Protein AF-A0A9E5J3J8-F1 (afdb_monomer_lite)

Sequence (135 aa):
MLWDIFCRVIDNHGDLGVCWRLSADLASRGHQIRLWVDDASALDWMAPEVRLNAAGWGQLAIETGCIDVRPWSAPLSGTCSASDIWVEAFGCDLPDHFVHWASAETASPLQAQRPVWLNLEYLSAEPYVERSHKL

Radius of gyration: 15.12 Å; chains: 1; bounding box: 33×34×41 Å

pLDDT: mean 91.9, std 8.33, range [57.12, 98.38]

Structure (mmCIF, N/CA/C/O backbone):
data_AF-A0A9E5J3J8-F1
#
_entry.id   AF-A0A9E5J3J8-F1
#
loop_
_atom_site.group_PDB
_atom_site.id
_atom_site.type_symbol
_atom_site.label_atom_id
_atom_site.label_alt_id
_atom_site.label_comp_id
_atom_site.label_asym_id
_atom_site.label_entity_id
_atom_site.label_seq_id
_atom_site.pdbx_PDB_ins_code
_atom_site.Cartn_x
_atom_site.Cartn_y
_atom_site.Cartn_z
_atom_site.occupancy
_atom_site.B_iso_or_equiv
_atom_site.auth_seq_id
_atom_site.auth_comp_id
_atom_site.auth_asym_id
_atom_site.auth_atom_id
_atom_site.pdbx_PDB_model_num
ATOM 1 N N . MET A 1 1 ? -14.667 -0.885 2.698 1.00 93.56 1 MET A N 1
ATOM 2 C CA . MET A 1 1 ? -13.617 -0.039 3.289 1.00 93.56 1 MET A CA 1
ATOM 3 C C . MET A 1 1 ? -12.565 0.236 2.241 1.00 93.56 1 MET A C 1
ATOM 5 O O . MET A 1 1 ? -12.293 -0.654 1.432 1.00 93.56 1 MET A O 1
ATOM 9 N N . LEU A 1 2 ? -12.027 1.447 2.271 1.00 96.00 2 LEU A N 1
ATOM 10 C CA . LEU A 1 2 ? -10.927 1.918 1.447 1.00 96.00 2 LEU A CA 1
ATOM 11 C C . LEU A 1 2 ? -9.630 1.870 2.262 1.00 96.00 2 LEU A C 1
ATOM 13 O O . LEU A 1 2 ? -9.573 2.420 3.359 1.00 96.00 2 LEU A O 1
ATOM 17 N N . TRP A 1 3 ? -8.602 1.225 1.719 1.00 98.12 3 TRP A N 1
ATOM 18 C CA . TRP A 1 3 ? -7.287 1.079 2.339 1.00 98.12 3 TRP A CA 1
ATOM 19 C C . TRP A 1 3 ? -6.236 1.803 1.505 1.00 98.12 3 TRP A C 1
ATOM 21 O O . TRP A 1 3 ? -6.178 1.601 0.293 1.00 98.12 3 TRP A O 1
ATOM 31 N N . ASP A 1 4 ? -5.386 2.595 2.150 1.00 98.12 4 ASP A N 1
ATOM 32 C CA . ASP A 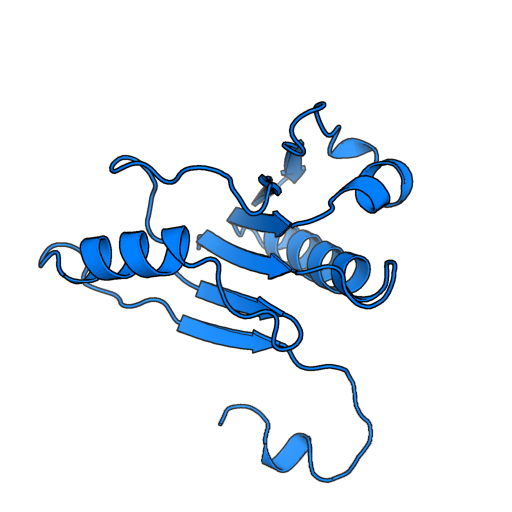1 4 ? -4.119 3.041 1.573 1.00 98.12 4 ASP A CA 1
ATOM 33 C C . ASP A 1 4 ? -2.989 2.181 2.119 1.00 98.12 4 ASP A C 1
ATOM 35 O O . ASP A 1 4 ? -2.810 2.091 3.331 1.00 98.12 4 ASP A O 1
ATOM 39 N N . ILE A 1 5 ? -2.229 1.553 1.229 1.00 98.38 5 ILE A N 1
ATOM 40 C CA . ILE A 1 5 ? -1.048 0.769 1.584 1.00 98.38 5 ILE A CA 1
ATOM 41 C C . ILE A 1 5 ? 0.156 1.452 0.949 1.00 98.38 5 ILE A C 1
ATOM 43 O O . ILE A 1 5 ? 0.192 1.622 -0.268 1.00 98.38 5 ILE A O 1
ATOM 47 N N . PHE A 1 6 ? 1.119 1.857 1.770 1.00 97.88 6 PHE A N 1
ATOM 48 C CA . PHE A 1 6 ? 2.321 2.571 1.360 1.00 97.88 6 PHE A CA 1
ATOM 49 C C . PHE A 1 6 ? 3.501 1.617 1.395 1.00 97.88 6 PHE A C 1
ATOM 51 O O . PHE A 1 6 ? 3.841 1.088 2.447 1.00 97.88 6 PHE A O 1
ATOM 58 N N . CYS A 1 7 ? 4.110 1.393 0.237 1.00 96.12 7 CYS A N 1
ATOM 59 C CA . CYS A 1 7 ? 5.274 0.543 0.083 1.00 96.12 7 CYS A CA 1
ATOM 60 C C . CYS A 1 7 ? 6.396 1.339 -0.572 1.00 96.12 7 CYS A C 1
ATOM 62 O O . CYS A 1 7 ? 6.292 1.719 -1.738 1.00 96.12 7 CYS A O 1
ATOM 64 N N . ARG A 1 8 ? 7.487 1.544 0.162 1.00 92.25 8 ARG A N 1
ATOM 65 C CA . ARG A 1 8 ? 8.741 2.018 -0.414 1.00 92.25 8 ARG A CA 1
ATOM 66 C C . ARG A 1 8 ? 9.646 0.821 -0.641 1.00 92.25 8 ARG A C 1
ATOM 68 O O . ARG A 1 8 ? 9.912 0.076 0.296 1.00 92.25 8 ARG A O 1
ATOM 75 N N . VAL A 1 9 ? 10.072 0.605 -1.876 1.00 82.44 9 VAL A N 1
ATOM 76 C CA . VAL A 1 9 ? 10.859 -0.569 -2.245 1.00 82.44 9 VAL A CA 1
ATOM 77 C C . VAL A 1 9 ? 12.302 -0.362 -1.800 1.00 82.44 9 VAL A C 1
ATOM 79 O O . VAL A 1 9 ? 13.073 0.340 -2.453 1.00 82.44 9 VAL A O 1
ATOM 82 N N . ILE A 1 10 ? 12.668 -0.967 -0.668 1.00 76.19 10 ILE A N 1
ATOM 83 C CA . ILE A 1 10 ? 14.028 -0.895 -0.122 1.00 76.19 10 ILE A CA 1
ATOM 84 C C . ILE A 1 10 ? 14.737 -2.239 -0.310 1.00 76.19 10 ILE A C 1
ATOM 86 O O . ILE A 1 10 ? 15.881 -2.258 -0.770 1.00 76.19 10 ILE A O 1
ATOM 90 N N . ASP A 1 11 ? 14.064 -3.364 -0.043 1.00 72.31 11 ASP A N 1
ATOM 91 C CA . ASP A 1 11 ? 14.608 -4.701 -0.313 1.00 72.31 11 ASP A CA 1
ATOM 92 C C . ASP A 1 11 ? 14.100 -5.272 -1.644 1.00 72.31 11 ASP A C 1
ATOM 94 O O . ASP A 1 11 ? 13.184 -6.094 -1.673 1.00 72.31 11 ASP A O 1
ATOM 98 N N . ASN A 1 12 ? 14.720 -4.836 -2.750 1.00 70.06 12 ASN A N 1
ATOM 99 C CA . ASN A 1 12 ? 14.528 -5.297 -4.136 1.00 70.06 12 ASN A CA 1
ATOM 100 C C . ASN A 1 12 ? 13.061 -5.507 -4.560 1.00 70.06 12 ASN A C 1
ATOM 102 O O . ASN A 1 12 ? 12.485 -4.693 -5.272 1.00 70.06 12 ASN A O 1
ATOM 106 N N . HIS A 1 13 ? 12.474 -6.643 -4.174 1.00 74.25 13 HIS A N 1
ATOM 107 C CA . HIS A 1 13 ? 11.107 -7.056 -4.493 1.00 74.25 13 HIS A CA 1
ATOM 108 C C . HIS A 1 13 ? 10.335 -7.618 -3.285 1.00 74.25 13 HIS A C 1
ATOM 110 O O . HIS A 1 13 ? 9.148 -7.916 -3.420 1.00 74.25 13 HIS A O 1
ATOM 116 N N . GLY A 1 14 ? 10.977 -7.803 -2.126 1.00 82.50 14 GLY A N 1
ATOM 117 C CA . GLY A 1 14 ? 10.368 -8.420 -0.945 1.00 82.50 14 GLY A CA 1
ATOM 118 C C . GLY A 1 14 ? 9.201 -7.593 -0.415 1.00 82.50 14 GLY A C 1
ATOM 119 O O . GLY A 1 14 ? 8.082 -8.100 -0.305 1.00 82.50 14 GLY A O 1
ATOM 120 N N . ASP A 1 15 ? 9.447 -6.303 -0.198 1.00 92.06 15 ASP A N 1
ATOM 121 C CA . ASP A 1 15 ? 8.475 -5.366 0.374 1.00 92.06 15 ASP A CA 1
ATOM 122 C C . ASP A 1 15 ? 7.237 -5.234 -0.514 1.00 92.06 15 ASP A C 1
ATOM 124 O O . ASP A 1 15 ? 6.099 -5.413 -0.066 1.00 92.06 15 ASP A O 1
ATOM 128 N N . LEU A 1 16 ? 7.463 -5.021 -1.813 1.00 94.50 16 LEU A N 1
ATOM 129 C CA . LEU A 1 16 ? 6.396 -4.923 -2.804 1.00 94.50 16 LEU A CA 1
ATOM 130 C C . LEU A 1 16 ? 5.640 -6.245 -2.951 1.00 94.50 16 LEU A C 1
ATOM 132 O O . LEU A 1 16 ? 4.417 -6.243 -3.057 1.00 94.50 16 LEU A O 1
ATOM 136 N N . GLY A 1 17 ? 6.334 -7.383 -2.896 1.00 95.00 17 GLY A N 1
ATOM 137 C CA . GLY A 1 17 ? 5.717 -8.709 -2.895 1.00 95.00 17 GLY A CA 1
ATOM 138 C C . GLY A 1 17 ? 4.757 -8.925 -1.731 1.00 95.00 17 GLY A C 1
ATOM 139 O O . GLY A 1 17 ? 3.653 -9.444 -1.929 1.00 95.00 17 GLY A O 1
ATOM 140 N N . VAL A 1 18 ? 5.148 -8.510 -0.526 1.00 96.00 18 VAL A N 1
ATOM 141 C CA . VAL A 1 18 ? 4.296 -8.601 0.665 1.00 96.00 18 VAL A CA 1
ATOM 142 C C . VAL A 1 18 ? 3.115 -7.636 0.563 1.00 96.00 18 VAL A C 1
ATOM 144 O O . VAL A 1 18 ? 1.971 -8.064 0.739 1.00 96.00 18 VAL A O 1
ATOM 147 N N . CYS A 1 19 ? 3.357 -6.373 0.207 1.00 97.12 19 CYS A N 1
ATOM 148 C CA . CYS A 1 19 ? 2.306 -5.362 0.065 1.00 97.12 19 CYS A CA 1
ATOM 149 C C . CYS A 1 19 ? 1.294 -5.722 -1.029 1.00 97.12 19 CYS A C 1
ATOM 151 O O . CYS A 1 19 ? 0.085 -5.567 -0.838 1.00 97.12 19 CYS A O 1
ATOM 153 N N . TRP A 1 20 ? 1.760 -6.268 -2.155 1.00 96.88 20 TRP A N 1
ATOM 154 C CA . TRP A 1 20 ? 0.901 -6.768 -3.225 1.00 96.88 20 TRP A CA 1
ATOM 155 C C . TRP A 1 20 ? 0.037 -7.936 -2.751 1.00 96.88 20 TRP A C 1
ATOM 157 O O . TRP A 1 20 ? -1.179 -7.928 -2.941 1.00 96.88 20 TRP A O 1
ATOM 167 N N . ARG A 1 21 ? 0.637 -8.925 -2.077 1.00 97.00 21 ARG A N 1
ATOM 168 C CA . ARG A 1 21 ? -0.099 -10.082 -1.549 1.00 97.00 21 ARG A CA 1
ATOM 169 C C . ARG A 1 21 ? -1.177 -9.663 -0.552 1.00 97.00 21 ARG A C 1
ATOM 171 O O . ARG A 1 21 ? -2.289 -10.181 -0.622 1.00 97.00 21 ARG A O 1
ATOM 178 N N . LEU A 1 22 ? -0.861 -8.722 0.340 1.00 98.12 22 LEU A N 1
ATOM 179 C CA . LEU A 1 22 ? -1.826 -8.135 1.269 1.00 98.12 22 LEU A CA 1
ATOM 180 C C . LEU A 1 22 ? -2.966 -7.430 0.516 1.00 98.12 22 LEU A C 1
ATOM 182 O O . LEU A 1 22 ? -4.135 -7.663 0.815 1.00 98.12 22 LEU A O 1
ATOM 186 N N . SER A 1 23 ? -2.632 -6.621 -0.492 1.00 98.06 23 SER A N 1
ATOM 187 C CA . SER A 1 23 ? -3.607 -5.906 -1.327 1.00 98.06 23 SER A CA 1
ATOM 188 C C . SER A 1 23 ? -4.570 -6.866 -2.032 1.00 98.06 23 SER A C 1
ATOM 190 O O . SER A 1 23 ? -5.783 -6.674 -1.987 1.00 98.06 23 SER A O 1
ATOM 192 N N . ALA A 1 24 ? -4.042 -7.932 -2.637 1.00 97.19 24 ALA A N 1
ATOM 193 C CA . ALA A 1 24 ? -4.831 -8.955 -3.317 1.00 97.19 24 ALA A CA 1
ATOM 194 C C . ALA A 1 24 ? -5.773 -9.708 -2.366 1.00 97.19 24 ALA A C 1
ATOM 196 O O . ALA A 1 24 ? -6.954 -9.868 -2.682 1.00 97.19 24 ALA A O 1
ATOM 197 N N . ASP A 1 25 ? -5.293 -10.117 -1.186 1.00 97.81 25 ASP A N 1
ATOM 198 C CA . ASP A 1 25 ? -6.131 -10.786 -0.184 1.00 97.81 25 ASP A CA 1
ATOM 199 C C . ASP A 1 25 ? -7.254 -9.862 0.314 1.00 97.81 25 ASP A C 1
ATOM 201 O O . ASP A 1 25 ? -8.420 -10.260 0.313 1.00 97.81 25 ASP A O 1
ATOM 205 N N . LEU A 1 26 ? -6.955 -8.602 0.644 1.00 98.06 26 LEU A N 1
ATOM 206 C CA . LEU A 1 26 ? -7.972 -7.642 1.083 1.00 98.06 26 LEU A CA 1
ATOM 207 C C . LEU A 1 26 ? -9.001 -7.338 -0.018 1.00 98.06 26 LEU A C 1
ATOM 209 O O . LEU A 1 26 ? -10.204 -7.300 0.255 1.00 98.06 26 LEU A O 1
ATOM 213 N N . ALA A 1 27 ? -8.566 -7.167 -1.267 1.00 97.75 27 ALA A N 1
ATOM 214 C CA . ALA A 1 27 ? -9.473 -6.931 -2.387 1.00 97.75 27 ALA A CA 1
ATOM 215 C C . ALA A 1 27 ? -10.387 -8.142 -2.664 1.00 97.75 27 ALA A C 1
ATOM 217 O O . ALA A 1 27 ? -11.584 -7.970 -2.913 1.00 97.75 27 ALA A O 1
ATOM 218 N N . SER A 1 28 ? -9.873 -9.369 -2.509 1.00 97.12 28 SER A N 1
ATOM 219 C CA . SER A 1 28 ? -10.674 -10.605 -2.588 1.00 97.12 28 SER A CA 1
ATOM 220 C C . SER A 1 28 ? -11.730 -10.738 -1.479 1.00 97.12 28 SER A C 1
ATOM 222 O O . SER A 1 28 ? -12.685 -11.498 -1.608 1.00 97.12 28 SER A O 1
ATOM 224 N N . ARG A 1 29 ? -11.592 -9.968 -0.391 1.00 97.25 29 ARG A N 1
ATOM 225 C CA . ARG A 1 29 ? -12.570 -9.864 0.708 1.00 97.25 29 ARG A CA 1
ATOM 226 C C . ARG A 1 29 ? -13.533 -8.686 0.538 1.00 97.25 29 ARG A C 1
ATOM 228 O O . ARG A 1 29 ? -14.333 -8.404 1.427 1.00 97.25 29 ARG A O 1
ATOM 235 N N . GLY A 1 30 ? -13.459 -7.995 -0.596 1.00 97.31 30 GLY A N 1
ATOM 236 C CA . GLY A 1 30 ? -14.357 -6.905 -0.962 1.00 97.31 30 GLY A CA 1
ATOM 237 C C . GLY A 1 30 ? -13.905 -5.513 -0.533 1.00 97.31 30 GLY A C 1
ATOM 238 O O . GLY A 1 30 ? -14.716 -4.589 -0.437 1.00 97.31 30 GLY A O 1
ATOM 239 N N . HIS A 1 31 ? -12.618 -5.340 -0.236 1.00 97.81 31 HIS A N 1
ATOM 240 C CA . HIS A 1 31 ? -12.051 -4.027 0.048 1.00 97.81 31 HIS A CA 1
ATOM 241 C C . HIS A 1 31 ? -11.567 -3.317 -1.222 1.00 97.81 31 HIS A C 1
ATOM 243 O O . HIS A 1 31 ? -11.261 -3.940 -2.239 1.00 97.81 31 HIS A O 1
ATOM 249 N N . GLN A 1 32 ? -11.515 -1.989 -1.149 1.00 98.12 32 GLN A N 1
ATOM 250 C CA . GLN A 1 32 ? -10.898 -1.143 -2.166 1.00 98.12 32 GLN A CA 1
ATOM 251 C C . GLN A 1 32 ? -9.507 -0.763 -1.680 1.00 98.12 32 GLN A C 1
ATOM 253 O O . GLN A 1 32 ? -9.371 -0.283 -0.554 1.00 98.12 32 GLN A O 1
ATOM 258 N N . ILE A 1 33 ? -8.491 -0.984 -2.504 1.00 98.31 33 ILE A N 1
ATOM 259 C CA . ILE A 1 33 ? -7.095 -0.766 -2.134 1.00 98.31 33 ILE A CA 1
ATOM 260 C C . ILE A 1 33 ? -6.495 0.301 -3.038 1.00 98.31 33 ILE A C 1
ATOM 262 O O . ILE A 1 33 ? -6.649 0.245 -4.255 1.00 98.31 33 ILE A O 1
ATOM 266 N N . ARG A 1 34 ? -5.773 1.247 -2.445 1.00 98.12 34 ARG A N 1
ATOM 267 C CA . ARG A 1 34 ? -4.836 2.135 -3.127 1.00 98.12 34 ARG A CA 1
ATOM 268 C C . ARG A 1 34 ? -3.434 1.750 -2.670 1.00 98.12 34 ARG A C 1
ATOM 270 O O . ARG A 1 34 ? -3.076 1.975 -1.516 1.00 98.12 34 ARG A O 1
ATOM 277 N N . LEU A 1 35 ? -2.673 1.119 -3.554 1.00 98.06 35 LEU A N 1
ATOM 278 C CA . LEU A 1 35 ? -1.299 0.708 -3.292 1.00 98.06 35 LEU A CA 1
ATOM 279 C C . LEU A 1 35 ? -0.357 1.789 -3.831 1.00 98.06 35 LEU A C 1
ATOM 281 O O . LEU A 1 35 ? -0.252 1.967 -5.043 1.00 98.06 35 LEU A O 1
ATOM 285 N N . TRP A 1 36 ? 0.298 2.516 -2.932 1.00 97.94 36 TRP A N 1
ATOM 286 C CA . TRP A 1 36 ? 1.237 3.591 -3.241 1.00 97.94 36 TRP A CA 1
ATOM 287 C C . TRP A 1 36 ? 2.655 3.037 -3.264 1.00 97.94 36 TRP A C 1
ATOM 289 O O . TRP A 1 36 ? 3.110 2.480 -2.264 1.00 97.94 36 TRP A O 1
ATOM 299 N N . VAL A 1 37 ? 3.340 3.192 -4.394 1.00 96.00 37 VAL A N 1
ATOM 300 C CA . VAL A 1 37 ? 4.660 2.589 -4.629 1.00 96.00 37 VAL A CA 1
ATOM 301 C C . VAL A 1 37 ? 5.615 3.592 -5.251 1.00 96.00 37 VAL A C 1
ATOM 303 O O . VAL A 1 37 ? 5.246 4.296 -6.192 1.00 96.00 37 VAL A O 1
ATOM 306 N N . ASP A 1 38 ? 6.843 3.666 -4.749 1.00 94.56 38 ASP A N 1
ATOM 307 C CA . ASP A 1 38 ? 7.907 4.478 -5.351 1.00 94.56 38 ASP A CA 1
ATOM 308 C C . ASP A 1 38 ? 8.491 3.832 -6.613 1.00 94.56 38 ASP A C 1
ATOM 310 O O . ASP A 1 38 ? 8.725 4.534 -7.597 1.00 94.56 38 ASP A O 1
ATOM 314 N N . ASP A 1 39 ? 8.621 2.506 -6.619 1.00 93.25 39 ASP A N 1
ATOM 315 C CA . ASP A 1 39 ? 8.946 1.702 -7.796 1.00 93.25 39 ASP A CA 1
ATOM 316 C C . ASP A 1 39 ? 8.002 0.495 -7.913 1.00 93.25 39 ASP A C 1
ATOM 318 O O . ASP A 1 39 ? 8.074 -0.464 -7.149 1.00 93.25 39 ASP A O 1
ATOM 322 N N . ALA A 1 40 ? 7.100 0.535 -8.895 1.00 94.00 40 ALA A N 1
ATOM 323 C CA . ALA A 1 40 ? 6.143 -0.538 -9.156 1.00 94.00 40 ALA A CA 1
ATOM 324 C C . ALA A 1 40 ? 6.624 -1.549 -10.217 1.00 94.00 40 ALA A C 1
ATOM 326 O O . ALA A 1 40 ? 5.879 -2.470 -10.546 1.00 94.00 40 ALA A O 1
ATOM 327 N N . SER A 1 41 ? 7.842 -1.414 -10.756 1.00 91.94 41 SER A N 1
ATOM 328 C CA . SER A 1 41 ? 8.325 -2.198 -11.908 1.00 91.94 41 SER A CA 1
ATOM 329 C C . SER A 1 41 ? 8.280 -3.714 -11.698 1.00 91.94 41 SER A C 1
ATOM 331 O O . SER A 1 41 ? 8.045 -4.469 -12.641 1.00 91.94 41 SER A O 1
ATOM 333 N N . ALA A 1 42 ? 8.425 -4.193 -10.459 1.00 92.44 42 ALA A N 1
ATOM 334 C CA . ALA A 1 42 ? 8.323 -5.623 -10.168 1.00 92.44 42 ALA A CA 1
ATOM 335 C C . ALA A 1 42 ? 6.916 -6.195 -10.439 1.00 92.44 42 ALA A C 1
ATOM 337 O O . ALA A 1 42 ? 6.775 -7.390 -10.707 1.00 92.44 42 ALA A O 1
ATOM 338 N N . LEU A 1 43 ? 5.868 -5.362 -10.423 1.00 94.75 43 LEU A N 1
ATOM 339 C CA . LEU A 1 43 ? 4.510 -5.806 -10.742 1.00 94.75 43 LEU A CA 1
ATOM 340 C C . LEU A 1 43 ? 4.361 -6.230 -12.205 1.00 94.75 43 LEU A C 1
ATOM 342 O O . LEU A 1 43 ? 3.515 -7.075 -12.478 1.00 94.75 43 LEU A O 1
ATOM 346 N N . ASP A 1 44 ? 5.204 -5.745 -13.123 1.00 93.25 44 ASP A N 1
ATOM 347 C CA . ASP A 1 44 ? 5.136 -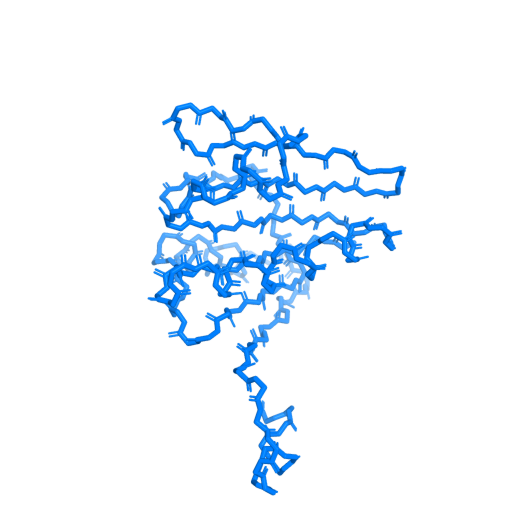6.135 -14.539 1.00 93.25 44 ASP A CA 1
ATOM 348 C C . ASP A 1 44 ? 5.303 -7.648 -14.738 1.00 93.25 44 ASP A C 1
ATOM 350 O O . ASP A 1 44 ? 4.731 -8.222 -15.665 1.00 93.25 44 ASP A O 1
ATOM 354 N N . TRP A 1 45 ? 6.063 -8.309 -13.859 1.00 92.50 45 TRP A N 1
ATOM 355 C CA . TRP A 1 45 ? 6.243 -9.760 -13.889 1.00 92.50 45 TRP A CA 1
ATOM 356 C C . TRP A 1 45 ? 5.502 -10.486 -12.759 1.00 92.50 45 TRP A C 1
ATOM 358 O O . TRP A 1 45 ? 5.074 -11.621 -12.962 1.00 92.50 45 TRP A O 1
ATOM 368 N N . MET A 1 46 ? 5.334 -9.867 -11.583 1.00 92.50 46 MET A N 1
ATOM 369 C CA . MET A 1 46 ? 4.629 -10.483 -10.447 1.00 92.50 46 MET A CA 1
ATOM 370 C C . MET A 1 46 ? 3.109 -10.513 -10.620 1.00 92.50 46 MET A C 1
ATOM 372 O O . MET A 1 46 ? 2.459 -11.422 -10.107 1.00 92.50 46 MET A O 1
ATOM 376 N N . ALA A 1 47 ? 2.558 -9.495 -11.279 1.00 94.44 47 ALA A N 1
ATOM 377 C CA . ALA A 1 47 ? 1.128 -9.267 -11.450 1.00 94.44 47 ALA A CA 1
ATOM 378 C C . ALA A 1 47 ? 0.849 -8.578 -12.805 1.00 94.44 47 ALA A C 1
ATOM 380 O O . ALA A 1 47 ? 0.323 -7.459 -12.845 1.00 94.44 47 ALA A O 1
ATOM 381 N N . PRO A 1 48 ? 1.216 -9.216 -13.935 1.00 94.44 48 PRO A N 1
ATOM 382 C CA . PRO A 1 48 ? 1.111 -8.624 -15.272 1.00 94.44 48 PRO A CA 1
ATOM 383 C C . PRO A 1 48 ? -0.315 -8.174 -15.643 1.00 94.44 48 PRO A C 1
ATOM 385 O O . PRO A 1 48 ? -0.507 -7.331 -16.522 1.00 94.44 48 PRO A O 1
ATOM 388 N N . GLU A 1 49 ? -1.337 -8.717 -14.981 1.00 94.44 49 GLU A N 1
ATOM 389 C CA . GLU A 1 49 ? -2.740 -8.338 -15.128 1.00 94.44 49 GLU A CA 1
ATOM 390 C C . GLU A 1 49 ? -3.048 -6.889 -14.720 1.00 94.44 49 GLU A C 1
ATOM 392 O O . GLU A 1 49 ? -4.004 -6.319 -15.245 1.00 94.44 49 GLU A O 1
ATOM 397 N N . VAL A 1 50 ? -2.235 -6.274 -13.852 1.00 95.00 50 VAL A N 1
ATOM 398 C CA . VAL A 1 50 ? -2.394 -4.875 -13.409 1.00 95.00 50 VAL A CA 1
ATOM 399 C C . VAL A 1 50 ? -2.187 -3.888 -14.556 1.00 95.00 50 VAL A C 1
ATOM 401 O O . VAL A 1 50 ? -2.811 -2.826 -14.571 1.00 95.00 50 VAL A O 1
ATOM 404 N N . ARG A 1 51 ? -1.319 -4.251 -15.513 1.00 91.31 51 ARG A N 1
ATOM 405 C CA . ARG A 1 51 ? -0.935 -3.453 -16.687 1.00 91.31 51 ARG A CA 1
ATOM 406 C C . ARG A 1 51 ? -0.552 -2.020 -16.320 1.00 91.31 51 ARG A C 1
ATOM 408 O O . ARG A 1 51 ? -1.311 -1.080 -16.565 1.00 91.31 51 ARG A O 1
ATOM 415 N N . LEU A 1 52 ? 0.644 -1.862 -15.759 1.00 95.88 52 LEU A N 1
ATOM 416 C CA . LEU A 1 52 ? 1.164 -0.541 -15.437 1.00 95.88 52 LEU A CA 1
ATOM 417 C C . LEU A 1 52 ? 1.339 0.307 -16.701 1.00 95.88 52 LEU A C 1
ATOM 419 O O . LEU A 1 52 ? 1.797 -0.160 -17.746 1.00 95.88 52 LEU A O 1
ATOM 423 N N . ASN A 1 53 ? 0.974 1.582 -16.608 1.00 95.12 53 ASN A N 1
ATOM 424 C CA . ASN A 1 53 ? 1.347 2.571 -17.606 1.00 95.12 53 ASN A CA 1
ATOM 425 C C . ASN A 1 53 ? 2.747 3.138 -17.313 1.00 95.12 53 ASN A C 1
ATOM 427 O O . ASN A 1 53 ? 3.322 2.923 -16.248 1.00 95.12 53 ASN A O 1
ATOM 431 N N . ALA A 1 54 ? 3.281 3.933 -18.244 1.00 92.50 54 ALA A N 1
ATOM 432 C CA . ALA A 1 54 ? 4.617 4.524 -18.118 1.00 92.50 54 ALA A CA 1
ATOM 433 C C . ALA A 1 54 ? 4.793 5.460 -16.902 1.00 92.50 54 ALA A C 1
ATOM 435 O O . ALA A 1 54 ? 5.918 5.802 -16.555 1.00 92.50 54 ALA A O 1
ATOM 436 N N . ALA A 1 55 ? 3.698 5.893 -16.275 1.00 93.31 55 ALA A N 1
ATOM 437 C CA . ALA A 1 55 ? 3.705 6.726 -15.079 1.00 93.31 55 ALA A CA 1
ATOM 438 C C . ALA A 1 55 ? 3.526 5.912 -13.780 1.00 93.31 55 ALA A C 1
ATOM 440 O O . ALA A 1 55 ? 3.335 6.511 -12.725 1.00 93.31 55 ALA A O 1
ATOM 441 N N . GLY A 1 56 ? 3.555 4.575 -13.842 1.00 94.12 56 GLY A N 1
ATOM 442 C CA . GLY A 1 56 ? 3.437 3.694 -12.674 1.00 94.12 56 GLY A CA 1
ATOM 443 C C . GLY A 1 56 ? 2.008 3.504 -12.161 1.00 94.12 56 GLY A C 1
ATOM 444 O O . GLY A 1 56 ? 1.819 3.011 -11.053 1.00 94.12 56 GLY A O 1
ATOM 445 N N . TRP A 1 57 ? 0.996 3.891 -12.941 1.00 97.06 57 TRP A N 1
ATOM 446 C CA . TRP A 1 57 ? -0.402 3.635 -12.592 1.00 97.06 57 TRP A CA 1
ATOM 447 C C . TRP A 1 57 ? -0.868 2.304 -13.149 1.00 97.06 57 TRP A C 1
ATOM 449 O O . TRP A 1 57 ? -0.597 1.996 -14.308 1.00 97.06 57 TRP A O 1
ATOM 459 N N . GLY A 1 58 ? -1.674 1.588 -12.378 1.00 96.75 58 GLY A N 1
ATOM 460 C CA . GLY A 1 58 ? -2.371 0.396 -12.840 1.00 96.75 58 GLY A CA 1
ATOM 461 C C . GLY A 1 58 ? -3.638 0.152 -12.043 1.00 96.75 58 GLY A C 1
ATOM 462 O O . GLY A 1 58 ? -3.845 0.749 -10.986 1.00 96.75 58 GLY A O 1
ATOM 463 N N . GLN A 1 59 ? -4.499 -0.718 -12.554 1.00 96.44 59 GLN A N 1
ATOM 464 C CA . GLN A 1 59 ? -5.727 -1.080 -11.864 1.00 96.44 59 GLN A CA 1
ATOM 465 C C . GLN A 1 59 ? -6.052 -2.544 -12.111 1.00 96.44 59 GLN A C 1
ATOM 467 O O . GLN A 1 59 ? -6.014 -3.019 -13.244 1.00 96.44 59 GLN A O 1
ATOM 472 N N . LEU A 1 60 ? -6.434 -3.234 -11.043 1.00 96.62 60 LEU A N 1
ATOM 473 C CA . LEU A 1 60 ? -6.931 -4.595 -11.103 1.00 96.62 60 LEU A CA 1
ATOM 474 C C . LEU A 1 60 ? -8.280 -4.677 -10.394 1.00 96.62 60 LEU A C 1
ATOM 476 O O . LEU A 1 60 ? -8.373 -4.517 -9.177 1.00 96.62 60 LEU A O 1
ATOM 480 N N . ALA A 1 61 ? -9.329 -4.939 -11.169 1.00 94.94 61 ALA A N 1
ATOM 481 C CA . ALA A 1 61 ? -10.626 -5.308 -10.624 1.00 94.94 61 ALA A CA 1
ATOM 482 C C . ALA A 1 61 ? -10.623 -6.799 -10.269 1.00 94.94 61 ALA A C 1
ATOM 484 O O . ALA A 1 61 ? -10.249 -7.645 -11.082 1.00 94.94 61 ALA A O 1
ATOM 485 N N . ILE A 1 62 ? -11.064 -7.108 -9.058 1.00 91.62 62 ILE A N 1
ATOM 486 C CA . ILE A 1 62 ? -11.309 -8.460 -8.557 1.00 91.62 62 ILE A CA 1
ATOM 487 C C . ILE A 1 62 ? -12.824 -8.578 -8.353 1.00 91.62 62 ILE A C 1
ATOM 489 O O . ILE A 1 62 ? -13.502 -7.571 -8.177 1.00 91.62 62 ILE A O 1
ATOM 493 N N . GLU A 1 63 ? -13.385 -9.787 -8.395 1.00 91.00 63 GLU A N 1
ATOM 494 C CA . GLU A 1 63 ? -14.843 -10.013 -8.350 1.00 91.00 63 GLU A CA 1
ATOM 495 C C . GLU A 1 63 ? -15.566 -9.196 -7.263 1.00 91.00 63 GLU A C 1
ATOM 497 O O . GLU A 1 63 ? -16.639 -8.643 -7.497 1.00 91.00 63 GLU A O 1
ATOM 502 N N . THR A 1 64 ? -14.948 -9.075 -6.091 1.00 93.38 6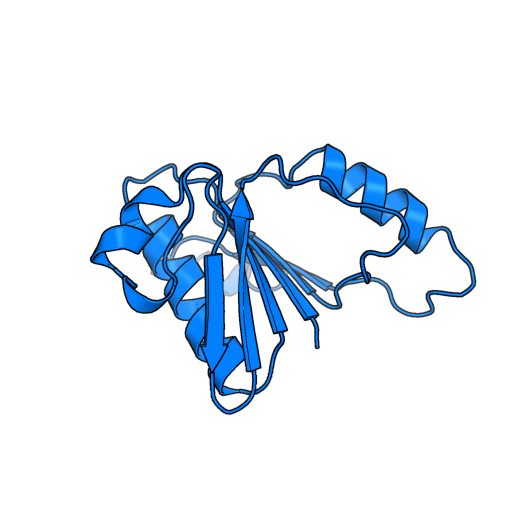4 THR A N 1
ATOM 503 C CA . THR A 1 64 ? -15.515 -8.399 -4.923 1.00 93.38 64 THR A CA 1
ATOM 504 C C . THR A 1 64 ? -14.946 -7.004 -4.662 1.00 93.38 64 THR A C 1
ATOM 506 O O . THR A 1 64 ? -15.533 -6.262 -3.879 1.00 93.38 64 THR A O 1
ATOM 509 N N . GLY A 1 65 ? -13.805 -6.639 -5.254 1.00 95.94 65 GLY A N 1
ATOM 510 C CA . GLY A 1 65 ? -13.024 -5.462 -4.853 1.00 95.94 65 GLY A CA 1
ATOM 511 C C . GLY A 1 65 ? -12.088 -4.949 -5.945 1.00 95.94 65 GLY A C 1
ATOM 512 O O . GLY A 1 65 ? -12.157 -5.372 -7.095 1.00 95.94 65 GLY A O 1
ATOM 513 N N . CYS A 1 66 ? -11.204 -4.013 -5.617 1.00 97.19 66 CYS A N 1
ATOM 514 C CA . CYS A 1 66 ? -10.270 -3.466 -6.601 1.00 97.19 66 CYS A CA 1
ATOM 515 C C . CYS A 1 66 ? -8.959 -3.021 -5.962 1.00 97.19 66 CYS A C 1
ATOM 517 O O . CYS A 1 66 ? -8.914 -2.673 -4.780 1.00 97.19 66 CYS A O 1
ATOM 519 N N . ILE A 1 67 ? -7.906 -3.018 -6.772 1.00 98.31 67 ILE A N 1
ATOM 520 C CA . ILE A 1 67 ? -6.587 -2.507 -6.419 1.00 98.31 67 ILE A CA 1
ATOM 521 C C . ILE A 1 67 ? -6.222 -1.428 -7.431 1.00 98.31 67 ILE A C 1
ATOM 523 O O . ILE A 1 67 ? -6.089 -1.714 -8.620 1.00 98.31 67 ILE A O 1
ATOM 527 N N . ASP A 1 68 ? -6.037 -0.208 -6.946 1.00 97.44 68 ASP A N 1
ATOM 528 C CA . ASP A 1 68 ? -5.480 0.915 -7.689 1.00 97.44 68 ASP A CA 1
ATOM 529 C C . ASP A 1 68 ? -4.003 1.049 -7.318 1.00 97.44 68 ASP A C 1
ATOM 531 O O . ASP A 1 68 ? -3.677 1.446 -6.197 1.00 97.44 68 ASP A O 1
ATOM 535 N N . VAL A 1 69 ? -3.104 0.747 -8.249 1.00 98.06 69 VAL A N 1
ATOM 536 C CA . VAL A 1 69 ? -1.672 1.000 -8.067 1.00 98.06 69 VAL A CA 1
ATOM 537 C C . VAL A 1 69 ? -1.381 2.443 -8.449 1.00 98.06 69 VAL A C 1
ATOM 539 O O . VAL A 1 69 ? -1.762 2.900 -9.531 1.00 98.06 69 VAL A O 1
ATOM 542 N N . ARG A 1 70 ? -0.724 3.168 -7.545 1.00 97.44 70 ARG A N 1
ATOM 543 C CA . ARG A 1 70 ? -0.425 4.591 -7.673 1.00 97.44 70 ARG A CA 1
ATOM 544 C C . ARG A 1 70 ? 1.071 4.824 -7.498 1.00 97.44 70 ARG A C 1
ATOM 546 O O . ARG A 1 70 ? 1.652 4.279 -6.557 1.00 97.44 70 ARG A O 1
ATOM 553 N N . PRO A 1 71 ? 1.691 5.675 -8.329 1.00 96.75 71 PRO A N 1
ATOM 554 C CA . PRO A 1 71 ? 3.037 6.134 -8.041 1.00 96.75 71 PRO A CA 1
ATOM 555 C C . PRO A 1 71 ? 3.050 6.909 -6.721 1.00 96.75 71 PRO A C 1
ATOM 557 O O . PRO A 1 71 ? 2.088 7.596 -6.377 1.00 96.75 71 PRO A O 1
ATOM 560 N N . TRP A 1 72 ? 4.171 6.855 -6.009 1.00 96.31 72 TRP A N 1
ATOM 561 C CA . TRP A 1 72 ? 4.361 7.522 -4.720 1.00 96.31 72 TRP A CA 1
ATOM 562 C C . TRP A 1 72 ? 4.106 9.028 -4.762 1.00 96.31 72 TRP A C 1
ATOM 564 O O . TRP A 1 72 ? 3.766 9.626 -3.754 1.00 96.31 72 TRP A O 1
ATOM 574 N N . SER A 1 73 ? 4.269 9.655 -5.926 1.00 95.31 73 SER A N 1
ATOM 575 C CA . SER A 1 73 ? 4.037 11.083 -6.158 1.00 95.31 73 SER A CA 1
ATOM 576 C C . SER A 1 73 ? 2.648 11.401 -6.725 1.00 95.31 73 SER A C 1
ATOM 578 O O . SER A 1 73 ? 2.407 12.537 -7.143 1.00 95.31 73 SER A O 1
ATOM 580 N N . ALA A 1 74 ? 1.741 10.419 -6.788 1.00 94.94 74 ALA A N 1
ATOM 581 C CA . ALA A 1 74 ? 0.405 10.606 -7.338 1.00 94.94 74 ALA A CA 1
ATOM 582 C C . ALA A 1 74 ? -0.338 11.740 -6.611 1.00 94.94 74 ALA A C 1
ATOM 584 O O . ALA A 1 74 ? -0.475 11.710 -5.391 1.00 94.94 74 ALA A O 1
ATOM 585 N N . PRO A 1 75 ? -0.869 12.740 -7.332 1.00 92.38 75 PRO A N 1
ATOM 586 C CA . PRO A 1 75 ? -1.541 13.852 -6.685 1.00 92.38 75 PRO A CA 1
ATOM 587 C C . PRO A 1 75 ? -2.854 13.403 -6.035 1.00 92.38 75 PRO A C 1
ATOM 589 O O . PRO A 1 75 ? -3.631 12.637 -6.611 1.00 92.38 75 PRO A O 1
ATOM 592 N N . LEU A 1 76 ? -3.136 13.960 -4.860 1.00 90.81 76 LEU A N 1
ATOM 593 C CA . LEU A 1 76 ? -4.450 13.912 -4.226 1.00 90.81 76 LEU A CA 1
ATOM 594 C C . LEU A 1 76 ? -5.186 15.219 -4.496 1.00 90.81 76 LEU A C 1
ATOM 596 O O . LEU A 1 76 ? -4.610 16.304 -4.432 1.00 90.81 76 LEU A O 1
ATOM 600 N N . SER A 1 77 ? -6.471 15.110 -4.810 1.00 83.12 77 SER A N 1
ATOM 601 C CA . SER A 1 77 ? -7.353 16.253 -5.052 1.00 83.12 77 SER A CA 1
ATOM 602 C C . SER A 1 77 ? -8.482 16.270 -4.024 1.00 83.12 77 SER A C 1
ATOM 604 O O . SER A 1 77 ? -8.748 15.257 -3.382 1.00 83.12 77 SER A O 1
ATOM 606 N N . GLY A 1 78 ? -9.189 17.395 -3.887 1.00 74.12 78 GLY A N 1
ATOM 607 C CA . GLY A 1 78 ? -10.325 17.513 -2.958 1.00 74.12 78 GLY A CA 1
ATOM 608 C C . GLY A 1 78 ? -11.534 16.628 -3.302 1.00 74.12 78 GLY A C 1
ATOM 609 O O . GLY A 1 78 ? -12.499 16.597 -2.552 1.00 74.12 78 GLY A O 1
ATOM 610 N N . THR A 1 79 ? -11.516 15.920 -4.436 1.00 81.06 79 THR A N 1
ATOM 611 C CA . THR A 1 79 ? -12.530 14.910 -4.781 1.00 81.06 79 THR A CA 1
ATOM 612 C C . THR A 1 79 ? -12.108 13.493 -4.400 1.00 81.06 79 THR A C 1
ATOM 614 O O . THR A 1 79 ? -12.909 12.565 -4.516 1.00 81.06 79 THR A O 1
ATOM 617 N N . CYS A 1 80 ? -10.861 13.292 -3.965 1.00 86.19 80 CYS A N 1
ATOM 618 C CA . CYS A 1 80 ? -10.413 12.000 -3.471 1.00 86.19 80 CYS A CA 1
ATOM 619 C C . CYS A 1 80 ? -11.121 11.677 -2.153 1.00 86.19 80 CYS A C 1
ATOM 621 O O . CYS A 1 80 ? -11.223 12.517 -1.268 1.00 86.19 80 CYS A O 1
ATOM 623 N N . SER A 1 81 ? -11.590 10.442 -2.003 1.00 88.50 81 SER A N 1
ATOM 624 C CA . SER A 1 81 ? -12.152 9.988 -0.732 1.00 88.50 81 SER A CA 1
ATOM 625 C C . SER A 1 81 ? -11.039 9.704 0.279 1.00 88.50 81 SER A C 1
ATOM 627 O O . SER A 1 81 ? -10.016 9.098 -0.075 1.00 88.50 81 SER A O 1
ATOM 629 N N . ALA A 1 82 ? -11.260 10.122 1.529 1.00 90.81 82 ALA A N 1
ATOM 630 C CA . ALA A 1 82 ? -10.502 9.654 2.685 1.00 90.81 82 ALA A CA 1
ATOM 631 C C . ALA A 1 82 ? -10.670 8.139 2.837 1.00 90.81 82 ALA A C 1
ATOM 633 O O . ALA A 1 82 ? -11.754 7.596 2.619 1.00 90.81 82 ALA A O 1
ATOM 634 N N . SER A 1 83 ? -9.573 7.462 3.147 1.00 93.19 83 SER A N 1
ATOM 635 C CA . SER A 1 83 ? -9.540 6.027 3.413 1.00 93.19 83 SER A CA 1
ATOM 636 C C . SER A 1 83 ? -9.847 5.735 4.875 1.00 93.19 83 SER A C 1
ATOM 638 O O . SER A 1 83 ? -9.675 6.584 5.748 1.00 93.19 83 SER A O 1
ATOM 640 N N . ASP A 1 84 ? -10.293 4.511 5.134 1.00 94.31 84 ASP A N 1
ATOM 641 C CA . ASP A 1 84 ? -10.597 4.031 6.478 1.00 94.31 84 ASP A CA 1
ATOM 642 C C . ASP A 1 84 ? -9.325 3.576 7.210 1.00 94.31 84 ASP A C 1
ATOM 644 O O . ASP A 1 84 ? -9.248 3.645 8.438 1.00 94.31 84 ASP A O 1
ATOM 648 N N . ILE A 1 85 ? -8.338 3.062 6.463 1.00 96.56 85 ILE A N 1
ATOM 649 C CA . ILE A 1 85 ? -7.134 2.431 7.015 1.00 96.56 85 ILE A CA 1
ATOM 650 C C . ILE A 1 85 ? -5.905 2.827 6.198 1.00 96.56 85 ILE A C 1
ATOM 652 O O . ILE A 1 85 ? -5.929 2.768 4.967 1.00 96.56 85 ILE A O 1
ATOM 656 N N . TRP A 1 86 ? -4.830 3.196 6.893 1.00 97.31 86 TRP A N 1
ATOM 657 C CA . TRP A 1 86 ? -3.502 3.453 6.342 1.00 97.31 86 TRP A CA 1
ATOM 658 C C . TRP A 1 86 ? -2.542 2.378 6.830 1.00 97.31 86 TRP A C 1
ATOM 660 O O . TRP A 1 86 ? -2.477 2.103 8.028 1.00 97.31 86 TRP A O 1
ATOM 670 N N . VAL A 1 87 ? -1.792 1.783 5.911 1.00 98.19 87 VAL A N 1
ATOM 671 C CA . VAL A 1 87 ? -0.743 0.812 6.213 1.00 98.19 87 VAL A CA 1
ATOM 672 C C . VAL A 1 87 ? 0.585 1.396 5.766 1.00 98.19 87 VAL A C 1
ATOM 674 O O . VAL A 1 87 ? 0.849 1.490 4.570 1.00 98.19 87 VAL A O 1
ATOM 677 N N . GLU A 1 88 ? 1.409 1.787 6.726 1.00 97.44 88 GLU A N 1
ATOM 678 C CA . GLU A 1 88 ? 2.815 2.109 6.508 1.00 97.44 88 GLU A CA 1
ATOM 679 C C . GLU A 1 88 ? 3.603 0.803 6.485 1.00 97.44 88 GLU A C 1
ATOM 681 O O . GLU A 1 88 ? 3.624 0.094 7.489 1.00 97.44 88 GLU A O 1
ATOM 686 N N . ALA A 1 89 ? 4.189 0.427 5.350 1.00 96.50 89 ALA A N 1
ATOM 687 C CA . ALA A 1 89 ? 4.947 -0.813 5.266 1.00 96.50 89 ALA A CA 1
ATOM 688 C C . ALA A 1 89 ? 6.431 -0.575 5.543 1.00 96.50 89 ALA A C 1
ATOM 690 O O . ALA A 1 89 ? 7.077 0.236 4.883 1.00 96.50 89 ALA A O 1
ATOM 691 N N . PHE A 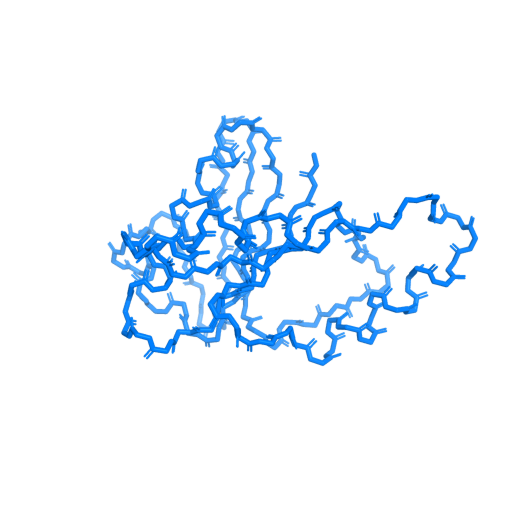1 90 ? 6.970 -1.341 6.489 1.00 94.06 90 PHE A N 1
ATOM 692 C CA . PHE A 1 90 ? 8.399 -1.476 6.762 1.00 94.06 90 PHE A CA 1
ATOM 693 C C . PHE A 1 90 ? 9.096 -0.158 7.134 1.00 94.06 90 PHE A C 1
ATOM 695 O O . PHE A 1 90 ? 10.254 0.056 6.772 1.00 94.06 90 PHE A O 1
ATOM 702 N N . GLY A 1 91 ? 8.392 0.725 7.853 1.00 90.38 91 GLY A N 1
ATOM 703 C CA . GLY A 1 91 ? 8.921 2.018 8.299 1.00 90.38 91 GLY A CA 1
ATOM 704 C C . GLY A 1 91 ? 9.274 2.958 7.144 1.00 90.38 91 GLY A C 1
ATOM 705 O O . GLY A 1 91 ? 10.300 3.637 7.189 1.00 90.38 91 GLY A O 1
ATOM 706 N N . CYS A 1 92 ? 8.481 2.944 6.068 1.00 90.75 92 CYS A N 1
ATOM 707 C CA . CYS A 1 92 ? 8.773 3.702 4.855 1.00 90.75 92 CYS A CA 1
ATOM 708 C C . CYS A 1 92 ? 8.575 5.221 4.968 1.00 90.75 92 CYS A C 1
ATOM 710 O O . CYS A 1 92 ? 8.966 5.929 4.031 1.00 90.75 92 CYS A O 1
ATOM 712 N N . ASP A 1 93 ? 7.957 5.690 6.060 1.00 91.75 93 ASP A N 1
ATOM 713 C CA . ASP A 1 93 ? 7.287 6.984 6.194 1.00 91.75 93 ASP A CA 1
ATOM 714 C C . ASP A 1 93 ? 6.186 7.186 5.128 1.00 91.75 93 ASP A C 1
ATOM 716 O O . ASP A 1 93 ? 6.279 6.740 3.982 1.00 91.75 93 ASP A O 1
ATOM 720 N N . LEU A 1 94 ? 5.095 7.870 5.478 1.00 94.62 94 LEU A N 1
ATOM 721 C CA . LEU A 1 94 ? 4.062 8.219 4.494 1.00 94.62 94 LEU A CA 1
ATOM 722 C C . LEU A 1 94 ? 4.535 9.379 3.594 1.00 94.62 94 LEU A C 1
ATOM 724 O O . LEU A 1 94 ? 5.278 10.249 4.050 1.00 94.62 94 LEU A O 1
ATOM 728 N N . PRO A 1 95 ? 4.066 9.475 2.334 1.00 94.50 95 PRO A N 1
ATOM 729 C CA . PRO A 1 95 ? 4.363 10.630 1.496 1.00 94.50 95 PRO A CA 1
ATOM 730 C C . PRO A 1 95 ? 3.864 11.944 2.125 1.00 94.50 95 PRO A C 1
ATOM 732 O O . PRO A 1 95 ? 2.678 12.069 2.432 1.00 94.50 95 PRO A O 1
ATOM 735 N N . ASP A 1 96 ? 4.714 12.974 2.206 1.00 94.00 96 ASP A N 1
ATOM 736 C CA . ASP A 1 96 ? 4.353 14.280 2.796 1.00 94.00 96 ASP A CA 1
ATOM 737 C C . ASP A 1 96 ? 3.061 14.873 2.214 1.00 94.00 96 ASP A C 1
ATOM 739 O O . ASP A 1 96 ? 2.217 15.415 2.927 1.00 94.00 96 ASP A O 1
ATOM 743 N N . HIS A 1 97 ? 2.884 14.764 0.895 1.00 94.38 97 HIS A N 1
ATOM 744 C CA . HIS A 1 97 ? 1.696 15.280 0.215 1.00 94.38 97 HIS A CA 1
ATOM 745 C C . HIS A 1 97 ? 0.413 14.546 0.648 1.00 94.38 97 HIS A C 1
ATOM 747 O O . HIS A 1 97 ? -0.642 15.175 0.729 1.00 9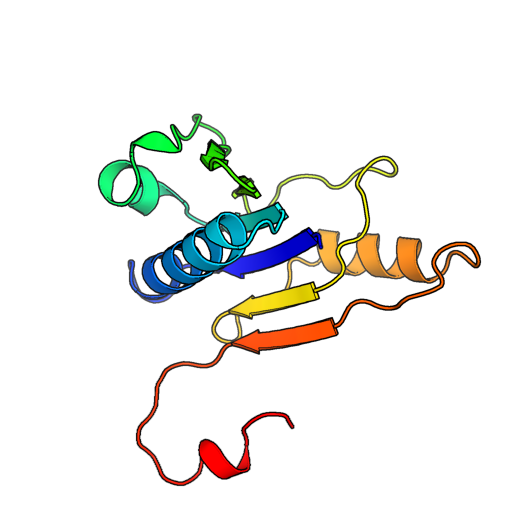4.38 97 HIS A O 1
ATOM 753 N N . PHE A 1 98 ? 0.504 13.250 0.971 1.00 95.06 98 PHE A N 1
ATOM 754 C CA . PHE A 1 98 ? -0.600 12.468 1.519 1.00 95.06 98 PHE A CA 1
ATOM 755 C C . PHE A 1 98 ? -0.922 12.919 2.943 1.00 95.06 98 PHE A C 1
ATOM 757 O O . PHE A 1 98 ? -2.080 13.203 3.242 1.00 95.06 98 PHE A O 1
ATOM 764 N N . VAL A 1 99 ? 0.094 13.056 3.802 1.00 92.94 99 VAL A N 1
ATOM 765 C CA . VAL A 1 99 ? -0.081 13.483 5.201 1.00 92.94 99 VAL A CA 1
ATOM 766 C C . VAL A 1 99 ? -0.714 14.876 5.276 1.00 92.94 99 VAL A C 1
ATOM 768 O O . VAL A 1 99 ? -1.672 15.085 6.022 1.00 92.94 99 VAL A O 1
ATOM 771 N N . HIS A 1 100 ? -0.235 15.825 4.465 1.00 92.12 100 HIS A N 1
ATOM 772 C CA . HIS A 1 100 ? -0.811 17.169 4.390 1.00 92.12 100 HIS A CA 1
ATOM 773 C C . HIS A 1 100 ? -2.265 17.157 3.915 1.00 92.12 100 HIS A C 1
ATOM 775 O O . HIS A 1 100 ? -3.109 17.830 4.508 1.00 92.12 100 HIS A O 1
ATOM 781 N N . TRP A 1 101 ? -2.565 16.385 2.868 1.00 92.19 101 TRP A N 1
ATOM 782 C CA . TRP A 1 101 ? -3.926 16.244 2.361 1.00 92.19 101 TRP A CA 1
ATOM 783 C C . TRP A 1 101 ? -4.857 15.632 3.415 1.00 92.19 101 TRP A C 1
ATOM 785 O O . TRP A 1 101 ? -5.906 16.197 3.716 1.00 92.19 101 TRP A O 1
ATOM 795 N N . ALA A 1 102 ? -4.449 14.535 4.049 1.00 89.81 102 ALA A N 1
ATOM 796 C CA . ALA A 1 102 ? -5.266 13.851 5.041 1.00 89.81 102 ALA A CA 1
ATOM 797 C C . ALA A 1 102 ? -5.495 14.685 6.313 1.00 89.81 102 ALA A C 1
ATOM 799 O O . ALA A 1 102 ? -6.575 14.645 6.907 1.00 89.81 102 ALA A O 1
ATOM 800 N N . SER A 1 103 ? 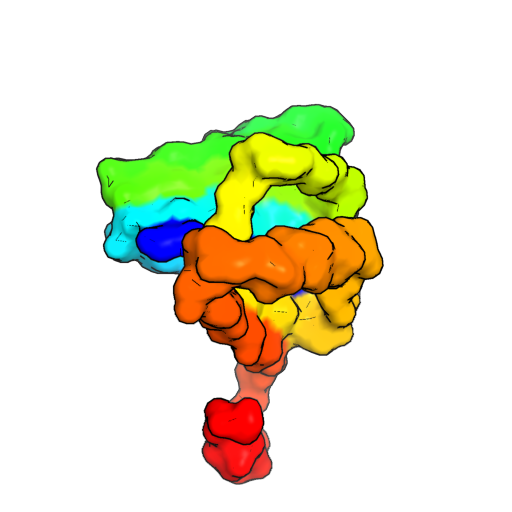-4.504 15.481 6.723 1.00 87.50 103 SER A N 1
ATOM 801 C CA . SER A 1 103 ? -4.644 16.450 7.816 1.00 87.50 103 SER A CA 1
ATOM 802 C C . SER A 1 103 ? -5.716 17.505 7.510 1.00 87.50 103 SER A C 1
ATOM 804 O O . SER A 1 103 ? -6.552 17.813 8.360 1.00 87.50 103 SER A O 1
ATOM 806 N N . ALA A 1 104 ? -5.754 18.013 6.273 1.00 86.00 104 ALA A N 1
ATOM 807 C CA . ALA A 1 104 ? -6.782 18.958 5.841 1.00 86.00 104 ALA A CA 1
ATOM 808 C C . ALA A 1 104 ? -8.185 18.324 5.803 1.00 86.00 104 ALA A C 1
ATOM 810 O O . ALA A 1 104 ? -9.148 18.945 6.253 1.00 86.00 104 ALA A O 1
ATOM 811 N N . GLU A 1 105 ? -8.296 17.084 5.322 1.00 81.75 105 GLU A N 1
ATOM 812 C CA . GLU A 1 105 ? -9.563 16.343 5.265 1.00 81.75 105 GLU A CA 1
ATOM 813 C C . GLU A 1 105 ? -10.128 16.056 6.665 1.00 81.75 105 GLU A C 1
ATOM 815 O O . GLU A 1 105 ? -11.287 16.362 6.951 1.00 81.75 105 GLU A O 1
ATOM 820 N N . THR A 1 106 ? -9.286 15.578 7.587 1.00 73.00 106 THR A N 1
ATOM 821 C CA . THR A 1 106 ? -9.691 15.244 8.967 1.00 73.00 106 THR A CA 1
ATOM 822 C C . THR A 1 106 ? -10.033 16.460 9.835 1.00 73.00 106 THR A C 1
ATOM 824 O O . THR A 1 106 ? -10.667 16.306 10.881 1.00 73.00 106 THR A O 1
ATOM 827 N N . ALA A 1 107 ? -9.660 17.673 9.415 1.00 73.62 107 ALA A N 1
ATOM 828 C CA . ALA A 1 107 ? -10.100 18.917 10.048 1.00 73.62 107 ALA A CA 1
ATOM 829 C C . ALA A 1 107 ? -11.558 19.285 9.699 1.00 73.62 107 ALA A C 1
ATOM 831 O O . ALA A 1 107 ? -12.147 20.156 10.345 1.00 73.62 107 ALA A O 1
ATOM 832 N N . SER A 1 108 ? -12.156 18.632 8.695 1.00 70.00 108 SER A N 1
ATOM 833 C CA . SER A 1 108 ? -13.546 18.850 8.299 1.00 70.00 108 SER A CA 1
ATOM 834 C C . SER A 1 108 ? -14.519 18.237 9.320 1.00 70.00 108 SER A C 1
ATOM 836 O O . SER A 1 108 ? -14.480 17.027 9.549 1.00 70.00 108 SER A O 1
ATOM 838 N N . PRO A 1 109 ? -15.479 19.005 9.879 1.00 63.25 109 PRO A N 1
ATOM 839 C CA . PRO A 1 109 ? -16.478 18.484 10.822 1.00 63.25 109 PRO A CA 1
ATOM 840 C C . PRO A 1 109 ? -17.402 17.406 10.228 1.00 63.25 109 PRO A C 1
ATOM 842 O O . PRO A 1 109 ? -18.156 16.770 10.960 1.00 63.25 109 PRO A O 1
ATOM 845 N N . LEU A 1 110 ? -17.387 17.239 8.900 1.00 64.12 110 LEU A N 1
ATOM 846 C CA . LEU A 1 110 ? -18.206 16.276 8.164 1.00 64.12 110 LEU A CA 1
ATOM 847 C C . LEU A 1 110 ? -17.586 14.867 8.113 1.00 64.12 110 LEU A C 1
ATOM 849 O O . LEU A 1 110 ? -18.299 13.914 7.803 1.00 64.12 110 LEU A O 1
ATOM 853 N N . GLN A 1 111 ? -16.295 14.709 8.428 1.00 63.62 111 GLN A N 1
ATOM 854 C CA . GLN A 1 111 ? -15.641 13.400 8.529 1.00 63.62 111 GLN A CA 1
ATOM 855 C C . GLN A 1 111 ? -15.650 12.923 9.983 1.00 63.62 111 GLN A C 1
ATOM 857 O O . GLN A 1 111 ? -14.819 13.300 10.804 1.00 63.62 111 GLN A O 1
ATOM 862 N N . ALA A 1 112 ? -16.631 12.081 10.310 1.00 57.12 112 ALA A N 1
ATOM 863 C CA . ALA A 1 112 ? -16.857 11.605 11.673 1.00 57.12 112 ALA A CA 1
ATOM 864 C C . ALA A 1 112 ? -15.850 10.539 12.149 1.00 57.12 112 ALA A C 1
ATOM 866 O O . ALA A 1 112 ? -15.794 10.259 13.347 1.00 57.12 112 ALA A O 1
ATOM 867 N N . GLN A 1 113 ? -15.063 9.935 11.250 1.00 71.25 113 GLN A N 1
ATOM 868 C CA . GLN A 1 113 ? -14.191 8.813 11.591 1.00 71.25 113 GLN A CA 1
ATOM 869 C C . GLN A 1 113 ? -12.758 9.053 11.122 1.00 71.25 113 GLN A C 1
ATOM 871 O O . GLN A 1 113 ? -12.495 9.239 9.938 1.00 71.25 113 GLN A O 1
ATOM 876 N N . ARG A 1 114 ? -11.834 9.060 12.088 1.00 83.44 114 ARG A N 1
ATOM 877 C CA . ARG A 1 114 ? -10.396 9.115 11.825 1.00 83.44 114 ARG A CA 1
ATOM 878 C C . ARG A 1 114 ? -9.922 7.762 11.282 1.00 83.44 114 ARG A C 1
ATOM 880 O O . ARG A 1 114 ? -10.415 6.738 11.764 1.00 83.44 114 ARG A O 1
ATOM 887 N N . PRO A 1 115 ? -8.971 7.752 10.338 1.00 90.56 115 PRO A N 1
ATOM 888 C CA . PRO A 1 115 ? -8.428 6.514 9.803 1.00 90.56 115 PRO A CA 1
ATOM 889 C C . PRO A 1 115 ? -7.642 5.753 10.870 1.00 90.56 115 PRO A C 1
ATOM 891 O O . PRO A 1 115 ? -7.057 6.347 11.781 1.00 90.56 115 PRO A O 1
ATOM 894 N N . VAL A 1 116 ? -7.608 4.429 10.742 1.00 94.69 116 VAL A N 1
ATOM 895 C CA . VAL A 1 116 ? -6.702 3.581 11.523 1.00 94.69 116 VAL A CA 1
ATOM 896 C C . VAL A 1 116 ? -5.344 3.571 10.830 1.00 94.69 116 VAL A C 1
ATOM 898 O O . VAL A 1 116 ? -5.254 3.151 9.682 1.00 94.69 116 VAL A O 1
ATOM 901 N N . TRP A 1 117 ? -4.290 4.003 11.520 1.00 95.69 117 TRP A N 1
ATOM 902 C CA . TRP A 1 117 ? -2.916 3.922 11.020 1.00 95.69 117 TRP A CA 1
ATOM 903 C C . TRP A 1 117 ? -2.228 2.696 11.618 1.00 95.69 117 TRP A C 1
ATOM 905 O O . TRP A 1 117 ? -2.120 2.566 12.836 1.00 95.69 117 TRP A O 1
ATOM 915 N N . LEU A 1 118 ? -1.806 1.782 10.751 1.00 97.31 118 LEU A N 1
ATOM 916 C CA . LEU A 1 118 ? -1.071 0.571 11.087 1.00 97.31 118 LEU A CA 1
ATOM 917 C C . LEU A 1 118 ? 0.343 0.661 10.522 1.00 97.31 118 LEU A C 1
ATOM 919 O O . LEU A 1 118 ? 0.516 1.020 9.359 1.00 97.31 118 LEU A O 1
ATOM 923 N N . ASN A 1 119 ? 1.329 0.271 11.324 1.00 97.19 119 ASN A N 1
ATOM 924 C CA . ASN A 1 119 ? 2.683 0.036 10.846 1.00 97.19 119 ASN A CA 1
ATOM 925 C C . ASN A 1 119 ? 2.889 -1.477 10.650 1.00 97.19 119 ASN A C 1
ATOM 927 O O . ASN A 1 119 ? 2.690 -2.270 11.577 1.00 97.19 119 ASN A O 1
ATOM 931 N N . LEU A 1 120 ? 3.196 -1.881 9.419 1.00 96.81 120 LEU A N 1
ATOM 932 C CA . LEU A 1 120 ? 3.445 -3.263 9.027 1.00 96.81 120 LEU A CA 1
ATOM 933 C C . LEU A 1 120 ? 4.947 -3.535 9.086 1.00 96.81 120 LEU A C 1
ATOM 935 O O . LEU A 1 120 ? 5.700 -3.117 8.214 1.00 96.81 120 LEU A O 1
ATOM 939 N N . GLU A 1 121 ? 5.361 -4.280 10.100 1.00 95.31 121 GLU A N 1
ATOM 940 C CA . GLU A 1 121 ? 6.762 -4.634 10.325 1.00 95.31 121 GLU A CA 1
ATOM 941 C C . GLU A 1 121 ? 7.184 -5.901 9.572 1.00 95.31 121 GLU A C 1
ATOM 943 O O . GLU A 1 121 ? 6.359 -6.729 9.166 1.00 95.31 121 GLU A O 1
ATOM 948 N N . TYR A 1 122 ? 8.499 -6.091 9.443 1.00 94.06 122 TYR A N 1
ATOM 949 C CA . TYR A 1 122 ? 9.057 -7.345 8.949 1.00 94.06 122 TYR A CA 1
ATOM 950 C C . TYR A 1 122 ? 8.696 -8.522 9.858 1.00 94.06 122 TYR A C 1
ATOM 952 O O . TYR A 1 122 ? 8.613 -8.411 11.085 1.00 94.06 122 TYR A O 1
ATOM 960 N N . LEU A 1 123 ? 8.546 -9.695 9.244 1.00 94.19 123 LEU A N 1
ATOM 961 C CA . LEU A 1 123 ? 8.402 -10.938 9.986 1.00 94.19 123 LEU A CA 1
ATOM 962 C C . LEU A 1 123 ? 9.685 -11.218 10.777 1.00 94.19 123 LEU A C 1
ATOM 964 O O . LEU A 1 123 ? 10.755 -11.383 10.194 1.00 94.19 123 LEU A O 1
ATOM 968 N N . SER A 1 124 ? 9.559 -11.364 12.092 1.00 95.94 124 SER A N 1
ATOM 969 C CA . SER A 1 124 ? 10.633 -11.866 12.946 1.00 95.94 124 SER A CA 1
ATOM 970 C C . SER A 1 124 ? 10.094 -12.927 13.905 1.00 95.94 124 SER A C 1
ATOM 972 O O . SER A 1 124 ? 8.969 -12.842 14.398 1.00 95.94 124 SER A O 1
ATOM 974 N N . ALA A 1 125 ? 10.907 -13.959 14.134 1.00 97.06 125 ALA A N 1
ATOM 975 C CA . ALA A 1 125 ? 10.652 -15.010 15.119 1.00 97.06 125 ALA A CA 1
ATOM 976 C C . ALA A 1 125 ? 11.227 -14.655 16.503 1.00 97.06 125 ALA A C 1
ATOM 978 O O . ALA A 1 125 ? 11.250 -15.490 17.408 1.00 97.06 125 ALA A O 1
ATOM 979 N N . GLU A 1 126 ? 11.749 -13.440 16.671 1.00 97.50 126 GLU A N 1
ATOM 980 C CA . GLU A 1 126 ? 12.333 -13.009 17.929 1.00 97.50 126 GLU A CA 1
ATOM 981 C C . GLU A 1 126 ? 11.249 -12.776 18.994 1.00 97.50 126 GLU A C 1
ATOM 983 O O . GLU A 1 126 ? 10.227 -12.141 18.718 1.00 97.50 126 GLU A O 1
ATOM 988 N N . PRO A 1 127 ? 11.470 -13.194 20.255 1.00 95.75 127 PRO A N 1
ATOM 989 C CA . PRO A 1 127 ? 10.428 -13.146 21.284 1.00 95.75 127 PRO A CA 1
ATOM 990 C C . PRO A 1 127 ? 9.911 -11.747 21.641 1.00 95.75 127 PRO A C 1
ATOM 992 O O . PRO A 1 127 ? 8.939 -11.625 22.384 1.00 95.75 127 PRO A O 1
ATOM 995 N N . TYR A 1 128 ? 10.594 -10.674 21.229 1.00 94.88 128 TYR A N 1
ATOM 996 C CA . TYR A 1 128 ? 10.147 -9.316 21.534 1.00 94.88 128 TYR A CA 1
ATOM 997 C C . TYR A 1 128 ? 8.982 -8.860 20.652 1.00 94.88 128 TYR A C 1
ATOM 999 O O . TYR A 1 128 ? 8.211 -8.017 21.099 1.00 94.88 128 TYR A O 1
ATOM 1007 N N . VAL A 1 129 ? 8.821 -9.428 19.453 1.00 95.62 129 VAL A N 1
ATOM 1008 C CA . VAL A 1 129 ? 7.834 -8.973 18.461 1.00 95.62 129 VAL A CA 1
ATOM 1009 C C . VAL A 1 129 ? 6.412 -9.103 18.998 1.00 95.62 129 VAL A C 1
ATOM 1011 O O . VAL A 1 129 ? 5.625 -8.169 18.888 1.00 95.62 129 VAL A O 1
ATOM 1014 N N . GLU A 1 130 ? 6.099 -10.211 19.675 1.00 93.69 130 GLU A N 1
ATOM 1015 C CA . GLU A 1 130 ? 4.782 -10.422 20.290 1.00 93.69 130 GLU A CA 1
ATOM 1016 C C . GLU A 1 130 ? 4.452 -9.366 21.351 1.00 93.69 130 GLU A C 1
ATOM 1018 O O . GLU A 1 130 ? 3.296 -8.975 21.492 1.00 93.69 130 GLU A O 1
ATOM 1023 N N . ARG A 1 131 ? 5.465 -8.870 22.077 1.00 96.00 131 ARG A N 1
ATOM 1024 C CA . ARG A 1 131 ? 5.289 -7.819 23.093 1.00 96.00 131 ARG A CA 1
ATOM 1025 C C . ARG A 1 131 ? 5.113 -6.431 22.482 1.00 96.00 131 ARG A C 1
ATOM 1027 O O . ARG A 1 131 ? 4.575 -5.558 23.154 1.00 96.00 131 ARG A O 1
ATOM 1034 N N . SER A 1 132 ? 5.576 -6.240 21.249 1.00 95.94 132 SER A N 1
ATOM 1035 C CA . SER A 1 132 ? 5.444 -4.986 20.504 1.00 95.94 132 SER A CA 1
ATOM 1036 C C . SER A 1 132 ? 4.232 -4.960 19.565 1.00 95.94 132 SER A C 1
ATOM 1038 O O . SER A 1 132 ? 3.901 -3.915 19.013 1.00 95.94 132 SER A O 1
ATOM 1040 N N . HIS A 1 133 ? 3.561 -6.095 19.358 1.00 95.56 133 HIS A N 1
ATOM 1041 C CA . HIS A 1 133 ? 2.424 -6.194 18.451 1.00 95.56 133 HIS A CA 1
ATOM 1042 C C . HIS A 1 133 ? 1.200 -5.433 18.995 1.00 95.56 133 HIS A C 1
ATOM 1044 O O . HIS A 1 133 ? 0.747 -5.702 20.107 1.00 95.56 133 HIS A O 1
ATOM 1050 N N . LYS A 1 134 ? 0.621 -4.547 18.166 1.00 94.94 134 LYS A N 1
ATOM 1051 C CA . LYS A 1 134 ? -0.530 -3.668 18.483 1.00 94.94 134 LYS A CA 1
ATOM 1052 C C . LYS A 1 134 ? -0.254 -2.573 19.531 1.00 94.94 134 LYS A C 1
ATOM 1054 O O . LYS A 1 134 ? -1.196 -2.159 20.211 1.00 94.94 134 LYS A O 1
ATOM 1059 N N . LEU A 1 135 ? 1.004 -2.149 19.680 1.00 91.25 135 LEU A N 1
ATOM 1060 C CA . LEU A 1 135 ? 1.354 -0.934 20.429 1.00 91.25 135 LEU A CA 1
ATOM 1061 C C . LEU A 1 135 ? 0.804 0.338 19.770 1.00 91.25 135 LEU A C 1
ATOM 1063 O O . LEU A 1 135 ? 0.604 0.323 18.535 1.00 91.25 135 LEU A O 1
#

Foldseek 3Di:
DEEEEEFECPPPCPRVVVSVVVQVVVFLVQYEYEYEYQDPPVCCPVPVVQPADPQQWGKDHDPRYIYTYHYLPRADDPPDDDGQEYEAEAVPDHRPRVVVVLVVVVVDPPPPHDHHYHYHHDDDPDPCVVVVPPD

Secondary structure (DSSP, 8-state):
-EEEEEE---STTHHHHHHHHHHHHHHHTT-EEEEEES--TTHHHH-GGG---TTS-EEEEETTEEEEEEETTPPP-TTSPPPSEEEEETT----HHHHHHHHHHHTSTT---PPEEEEEPPP--STTHHHHTT-